Protein AF-A0A7S0R118-F1 (afdb_monomer_lite)

Structure (mmCIF, N/CA/C/O backbone):
data_AF-A0A7S0R118-F1
#
_entry.id   AF-A0A7S0R118-F1
#
loop_
_atom_site.group_PDB
_atom_site.id
_atom_site.type_symbol
_atom_site.label_atom_id
_atom_site.label_alt_id
_atom_site.label_comp_id
_atom_site.label_asym_id
_atom_site.label_entity_id
_atom_site.label_seq_id
_atom_site.pdbx_PDB_ins_code
_atom_site.Cartn_x
_atom_site.Cartn_y
_atom_site.Cartn_z
_atom_site.occupancy
_atom_site.B_iso_or_equiv
_atom_site.auth_seq_id
_atom_site.auth_comp_id
_atom_site.auth_asym_id
_atom_site.auth_atom_id
_atom_site.pdbx_PDB_model_num
ATOM 1 N N . THR A 1 1 ? -18.017 -10.416 -1.874 1.00 45.34 1 THR A N 1
ATOM 2 C CA . THR A 1 1 ? -17.066 -11.146 -1.011 1.00 45.34 1 THR A CA 1
ATOM 3 C C . THR A 1 1 ? -16.678 -12.418 -1.733 1.00 45.34 1 THR A C 1
ATOM 5 O O . THR A 1 1 ? -17.329 -13.433 -1.554 1.00 45.34 1 THR A O 1
ATOM 8 N N . GLY A 1 2 ? -15.707 -12.326 -2.643 1.00 48.47 2 GLY A N 1
ATOM 9 C CA . GLY A 1 2 ? -15.067 -13.500 -3.245 1.00 48.47 2 GLY A CA 1
ATOM 10 C C . GLY A 1 2 ? -13.733 -13.736 -2.545 1.00 48.47 2 GLY A C 1
ATOM 11 O O . GLY A 1 2 ? -13.112 -12.763 -2.102 1.00 48.47 2 GLY A O 1
ATOM 12 N N . ASP A 1 3 ? -13.312 -14.990 -2.406 1.00 56.75 3 ASP A N 1
ATOM 13 C CA . ASP A 1 3 ? -12.032 -15.332 -1.776 1.00 56.75 3 ASP A CA 1
ATOM 14 C C . ASP A 1 3 ? -10.818 -14.741 -2.517 1.00 56.75 3 ASP A C 1
ATOM 16 O O . ASP A 1 3 ? -9.795 -14.494 -1.882 1.00 56.75 3 ASP A O 1
ATOM 20 N N . ASP A 1 4 ? -10.981 -14.362 -3.788 1.00 59.81 4 ASP A N 1
ATOM 21 C CA . ASP A 1 4 ? -9.976 -13.678 -4.618 1.00 59.81 4 ASP A CA 1
ATOM 22 C C . ASP A 1 4 ? -9.772 -12.187 -4.300 1.00 59.81 4 ASP A C 1
ATOM 24 O O . ASP A 1 4 ? -8.873 -11.548 -4.841 1.00 59.81 4 ASP A O 1
ATOM 28 N N . VAL A 1 5 ? -10.593 -11.585 -3.431 1.00 66.25 5 VAL A N 1
ATOM 29 C CA . VAL A 1 5 ? -10.419 -10.170 -3.064 1.00 66.25 5 VAL A CA 1
ATOM 30 C C . VAL A 1 5 ? -9.402 -10.054 -1.921 1.00 66.25 5 VAL A C 1
ATOM 32 O O . VAL A 1 5 ? -9.636 -10.659 -0.863 1.00 66.25 5 VAL A O 1
ATOM 35 N N . PRO A 1 6 ? -8.329 -9.242 -2.059 1.00 69.06 6 PRO A N 1
ATOM 36 C CA . PRO A 1 6 ? -7.383 -8.959 -0.982 1.00 69.06 6 PRO A CA 1
ATOM 37 C C . PRO A 1 6 ? -8.084 -8.584 0.324 1.00 69.06 6 PRO A C 1
ATOM 39 O O . PRO A 1 6 ? -9.030 -7.795 0.326 1.00 69.06 6 PRO A O 1
ATOM 42 N N . ARG A 1 7 ? -7.620 -9.125 1.460 1.00 71.38 7 ARG A N 1
ATOM 43 C CA . ARG A 1 7 ? -8.260 -8.922 2.777 1.00 71.38 7 ARG A CA 1
ATOM 44 C C . ARG A 1 7 ? -8.448 -7.447 3.132 1.00 71.38 7 ARG A C 1
ATOM 46 O O . ARG A 1 7 ? -9.473 -7.093 3.708 1.00 71.38 7 ARG A O 1
ATOM 53 N N . CYS A 1 8 ? -7.499 -6.593 2.753 1.00 70.38 8 CYS A N 1
ATOM 54 C CA . CYS A 1 8 ? -7.567 -5.145 2.960 1.00 70.38 8 CYS A CA 1
ATOM 55 C C . CYS A 1 8 ? -8.750 -4.475 2.235 1.00 70.38 8 CYS A C 1
ATOM 57 O O . CYS A 1 8 ? -9.254 -3.463 2.713 1.00 70.38 8 CYS A O 1
ATOM 59 N N . LEU A 1 9 ? -9.230 -5.064 1.138 1.00 72.19 9 LEU A N 1
ATOM 60 C CA . LEU A 1 9 ? -10.335 -4.564 0.317 1.00 72.19 9 LEU A CA 1
ATOM 61 C C . LEU A 1 9 ? -11.674 -5.244 0.640 1.00 72.19 9 LEU A C 1
ATOM 63 O O . LEU A 1 9 ? -12.689 -4.952 0.018 1.00 72.19 9 LEU A O 1
ATOM 67 N N . ARG A 1 10 ? -11.738 -6.152 1.618 1.00 77.38 10 ARG A N 1
ATOM 68 C CA . ARG A 1 10 ? -13.014 -6.763 2.020 1.00 77.38 10 ARG A CA 1
ATOM 69 C C . ARG A 1 10 ? -13.778 -5.798 2.934 1.00 77.38 10 ARG A C 1
ATOM 71 O O . ARG A 1 10 ? -13.554 -5.774 4.139 1.00 77.38 10 ARG A O 1
ATOM 78 N N . ALA A 1 11 ? -14.685 -5.003 2.365 1.00 70.56 11 ALA A N 1
ATOM 79 C CA . ALA A 1 11 ? -15.576 -4.114 3.116 1.00 70.56 11 ALA A CA 1
ATOM 80 C C . ALA A 1 11 ? -16.979 -4.715 3.308 1.00 70.56 11 ALA A C 1
ATOM 82 O O . ALA A 1 11 ? -17.621 -5.127 2.343 1.00 70.56 11 ALA A O 1
ATOM 83 N N . ASN A 1 12 ? -17.500 -4.669 4.539 1.00 65.81 12 ASN A N 1
ATOM 84 C CA . ASN A 1 12 ? -18.920 -4.896 4.824 1.00 65.81 12 ASN A CA 1
ATOM 85 C C . ASN A 1 12 ? -19.651 -3.543 4.869 1.00 65.81 12 ASN A C 1
ATOM 87 O O . ASN A 1 12 ? -19.872 -2.984 5.943 1.00 65.81 12 ASN A O 1
ATOM 91 N N . GLY A 1 13 ? -19.986 -2.991 3.699 1.00 70.38 13 GLY A N 1
ATOM 92 C CA . GLY A 1 13 ? -20.777 -1.760 3.574 1.00 70.38 13 GLY A CA 1
ATOM 93 C C . GLY A 1 13 ? -20.170 -0.703 2.648 1.00 70.38 13 GLY A C 1
ATOM 94 O O . GLY A 1 13 ? -19.262 -0.982 1.869 1.00 70.38 13 GLY A O 1
ATOM 95 N N . LYS A 1 14 ? -20.701 0.526 2.717 1.00 72.19 14 LYS A N 1
ATOM 96 C CA . LYS A 1 14 ? -20.214 1.661 1.916 1.00 72.19 14 LYS A CA 1
ATOM 97 C C . LYS A 1 14 ? -18.848 2.126 2.419 1.00 72.19 14 LYS A C 1
ATOM 99 O O . LYS A 1 14 ? -18.689 2.415 3.603 1.00 72.19 14 LYS A O 1
ATOM 104 N N . VAL A 1 15 ? -17.901 2.243 1.495 1.00 77.88 15 VAL A N 1
ATOM 105 C CA . VAL A 1 15 ? -16.565 2.793 1.733 1.00 77.88 15 VAL A CA 1
ATOM 106 C C . VAL A 1 15 ? -16.577 4.273 1.368 1.00 77.88 15 VAL A C 1
ATOM 108 O O . VAL A 1 15 ? -17.030 4.642 0.285 1.00 77.88 15 VAL A O 1
ATOM 111 N N . PHE A 1 16 ? -16.094 5.128 2.267 1.00 77.75 16 PHE A N 1
ATOM 112 C CA . PHE A 1 16 ? -15.993 6.556 1.987 1.00 77.75 16 PHE A CA 1
ATOM 113 C C . PHE A 1 16 ? -14.755 6.856 1.143 1.00 77.75 16 PHE A C 1
ATOM 115 O O . PHE A 1 16 ? -13.628 6.526 1.520 1.00 77.75 16 PHE A O 1
ATOM 122 N N . ASN A 1 17 ? -14.971 7.522 0.008 1.00 80.56 17 ASN A N 1
ATOM 123 C CA . ASN A 1 17 ? -13.885 8.100 -0.770 1.00 80.56 17 ASN A CA 1
ATOM 124 C C . ASN A 1 17 ? -13.396 9.368 -0.053 1.00 80.56 17 ASN A C 1
ATOM 126 O O . ASN A 1 17 ? -14.142 10.341 0.070 1.00 80.56 17 ASN A O 1
ATOM 130 N N . ARG A 1 18 ? -12.158 9.334 0.440 1.00 79.62 18 ARG A N 1
ATOM 131 C CA . ARG A 1 18 ? -11.513 10.432 1.171 1.00 79.62 18 ARG A CA 1
ATOM 132 C C . ARG A 1 18 ? -10.746 11.389 0.261 1.00 79.62 18 ARG A C 1
ATOM 134 O O . ARG A 1 18 ? -10.153 12.327 0.771 1.00 79.62 18 ARG A O 1
ATOM 141 N N . ARG A 1 19 ? -10.801 11.182 -1.060 1.00 81.44 19 ARG A N 1
ATOM 142 C CA . ARG A 1 19 ? -10.090 11.974 -2.074 1.00 81.44 19 ARG A CA 1
ATOM 143 C C . ARG A 1 19 ? -8.589 12.045 -1.785 1.00 81.44 19 ARG A C 1
ATOM 145 O O . ARG A 1 19 ? -8.018 13.126 -1.756 1.00 81.44 19 ARG A O 1
ATOM 152 N N . MET A 1 20 ? -7.985 10.880 -1.551 1.00 88.19 20 MET A N 1
ATOM 153 C CA . MET A 1 20 ? -6.538 10.756 -1.367 1.00 88.19 20 MET A CA 1
ATOM 154 C C . MET A 1 20 ? -5.813 11.290 -2.606 1.00 88.19 20 MET A C 1
ATOM 156 O O . MET A 1 20 ? -6.097 10.854 -3.725 1.00 88.19 20 MET A O 1
ATOM 160 N N . GLU A 1 21 ? -4.895 12.232 -2.404 1.00 91.19 21 GLU A N 1
ATOM 161 C CA . GLU A 1 21 ? -4.112 12.828 -3.488 1.00 91.19 21 GLU A CA 1
ATOM 162 C C . GLU A 1 21 ? -3.011 11.873 -3.974 1.00 91.19 21 GLU A C 1
ATOM 164 O O . GLU A 1 21 ? -2.545 11.018 -3.218 1.00 91.19 21 GLU A O 1
ATOM 169 N N . LYS A 1 22 ? -2.546 12.040 -5.224 1.00 88.50 22 LYS A N 1
ATOM 170 C CA . LYS A 1 22 ? -1.467 11.214 -5.808 1.00 88.50 22 LYS A CA 1
ATOM 171 C C . LYS A 1 22 ? -0.2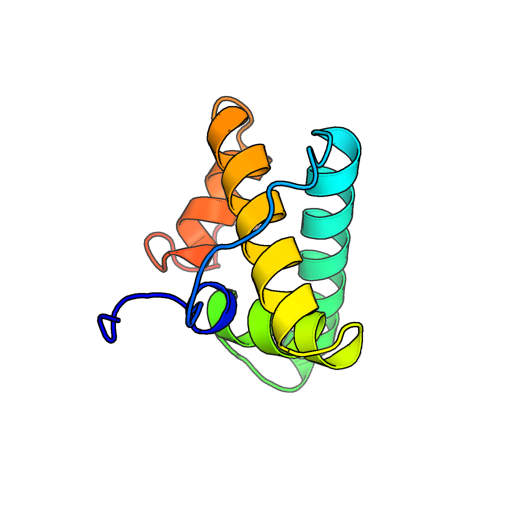31 11.171 -4.911 1.00 88.50 22 LYS A C 1
ATOM 173 O O . LYS A 1 22 ? 0.246 10.094 -4.583 1.00 88.50 22 LYS A O 1
ATOM 178 N N . VAL A 1 23 ? 0.229 12.340 -4.464 1.00 91.62 23 VAL A N 1
ATOM 179 C CA . VAL A 1 23 ? 1.438 12.479 -3.636 1.00 91.62 23 VAL A CA 1
ATOM 180 C C . VAL A 1 23 ? 1.301 11.719 -2.314 1.00 91.62 23 VAL A C 1
ATOM 182 O O . VAL A 1 23 ? 2.256 11.107 -1.838 1.00 91.62 23 VAL A O 1
ATOM 185 N N . GLU A 1 24 ? 0.106 11.726 -1.718 1.00 91.00 24 GLU A N 1
ATOM 186 C CA . GLU A 1 24 ? -0.175 10.969 -0.496 1.00 91.00 24 GLU A CA 1
ATOM 187 C C . GLU A 1 24 ? -0.173 9.457 -0.764 1.00 91.00 24 GLU A C 1
ATOM 189 O O . GLU A 1 24 ? 0.426 8.697 -0.000 1.00 91.00 24 GLU A O 1
ATOM 194 N N . ALA A 1 25 ? -0.796 9.025 -1.864 1.00 90.88 25 ALA A N 1
ATOM 195 C CA . ALA A 1 25 ? -0.847 7.624 -2.268 1.00 90.88 25 ALA A CA 1
ATOM 196 C C . ALA A 1 25 ? 0.550 7.055 -2.572 1.00 90.88 25 ALA A C 1
ATOM 198 O O . ALA A 1 25 ? 0.890 5.976 -2.090 1.00 90.88 25 ALA A O 1
ATOM 199 N N . GLU A 1 26 ? 1.380 7.791 -3.311 1.00 91.00 26 GLU A N 1
ATOM 200 C CA . GLU A 1 26 ? 2.760 7.408 -3.637 1.00 91.00 26 GLU A CA 1
ATOM 201 C C . GLU A 1 26 ? 3.628 7.311 -2.390 1.00 91.00 26 GLU A C 1
ATOM 203 O O . GLU A 1 26 ? 4.327 6.317 -2.186 1.00 91.00 26 GLU A O 1
ATOM 208 N N . ARG A 1 27 ? 3.535 8.309 -1.505 1.00 92.69 27 ARG A N 1
ATOM 209 C CA . ARG A 1 27 ? 4.233 8.276 -0.222 1.00 92.69 27 ARG A CA 1
ATOM 210 C C . ARG A 1 27 ? 3.830 7.044 0.584 1.00 92.69 27 ARG A C 1
ATOM 212 O O . ARG A 1 27 ? 4.697 6.355 1.114 1.00 92.69 27 ARG A O 1
ATOM 219 N N . MET A 1 28 ? 2.534 6.749 0.674 1.00 92.31 28 MET A N 1
ATOM 220 C CA . MET A 1 28 ? 2.051 5.576 1.401 1.00 92.31 28 MET A CA 1
ATOM 221 C C . MET A 1 28 ? 2.534 4.270 0.764 1.00 92.31 28 MET A C 1
ATOM 223 O O . MET A 1 28 ? 2.936 3.365 1.492 1.00 92.31 28 MET A O 1
ATOM 227 N N . ALA A 1 29 ? 2.527 4.171 -0.567 1.00 90.69 29 ALA A N 1
ATOM 228 C CA . ALA A 1 29 ? 3.059 3.018 -1.287 1.00 90.69 29 ALA A CA 1
ATOM 229 C C . ALA A 1 29 ? 4.552 2.805 -0.981 1.00 90.69 29 ALA A C 1
ATOM 231 O O . ALA A 1 29 ? 4.951 1.683 -0.669 1.00 90.69 29 ALA A O 1
ATOM 232 N N . GLY A 1 30 ? 5.349 3.878 -0.971 1.00 90.94 30 GLY A N 1
ATOM 233 C CA . GLY A 1 30 ? 6.757 3.847 -0.566 1.00 90.94 30 GLY A CA 1
ATOM 234 C C . GLY A 1 30 ? 6.950 3.382 0.880 1.00 90.94 30 GLY A C 1
ATOM 235 O O . GLY A 1 30 ? 7.704 2.447 1.131 1.00 90.94 30 GLY A O 1
ATOM 236 N N . GLU A 1 31 ? 6.194 3.940 1.832 1.00 92.25 31 GLU A N 1
ATOM 237 C CA . GLU A 1 31 ? 6.268 3.509 3.236 1.00 92.25 31 GLU A CA 1
ATO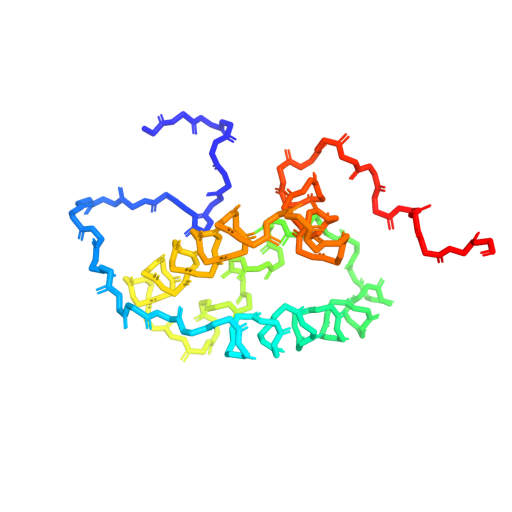M 238 C C . GLU A 1 31 ? 5.902 2.023 3.410 1.00 92.25 31 GLU A C 1
ATOM 240 O O . GLU A 1 31 ? 6.486 1.324 4.242 1.00 92.25 31 GLU A O 1
ATOM 245 N N . VAL A 1 32 ? 4.929 1.526 2.635 1.00 91.31 32 VAL A N 1
ATOM 246 C CA . VAL A 1 32 ? 4.546 0.108 2.628 1.00 91.31 32 VAL A CA 1
ATOM 247 C C . VAL A 1 32 ? 5.684 -0.750 2.078 1.00 91.31 32 VAL A C 1
ATOM 249 O O . VAL A 1 32 ? 5.972 -1.791 2.669 1.00 91.31 32 VAL A O 1
ATOM 252 N N . TRP A 1 33 ? 6.351 -0.322 1.004 1.00 88.56 33 TRP A N 1
ATOM 253 C CA . TRP A 1 33 ? 7.505 -1.027 0.447 1.00 88.56 33 TRP A CA 1
ATOM 254 C C . TRP A 1 33 ? 8.675 -1.098 1.421 1.00 88.56 33 TRP A C 1
ATOM 256 O O . TRP A 1 33 ? 9.190 -2.188 1.664 1.00 88.56 33 TRP A O 1
ATOM 266 N N . ASP A 1 34 ? 9.035 0.021 2.045 1.00 89.81 34 ASP A N 1
ATOM 267 C CA . ASP A 1 34 ? 10.121 0.080 3.024 1.00 89.81 34 ASP A CA 1
ATOM 268 C C . ASP A 1 34 ? 9.825 -0.805 4.239 1.00 89.81 34 ASP A C 1
ATOM 270 O O . ASP A 1 34 ? 10.650 -1.620 4.669 1.00 89.81 34 ASP A O 1
ATOM 274 N N . ALA A 1 35 ? 8.605 -0.700 4.776 1.00 88.69 35 ALA A N 1
ATOM 275 C CA . ALA A 1 35 ? 8.174 -1.509 5.908 1.00 88.69 35 ALA A CA 1
ATOM 276 C C . ALA A 1 35 ? 8.130 -3.003 5.554 1.00 88.69 35 ALA A C 1
ATOM 278 O O . ALA A 1 35 ? 8.476 -3.849 6.387 1.00 88.69 35 ALA A O 1
ATOM 279 N N . LYS A 1 36 ? 7.735 -3.340 4.322 1.00 84.25 36 LYS A N 1
ATOM 280 C CA . LYS A 1 36 ? 7.734 -4.718 3.844 1.00 84.25 36 LYS A CA 1
ATOM 281 C C . LYS A 1 36 ? 9.149 -5.239 3.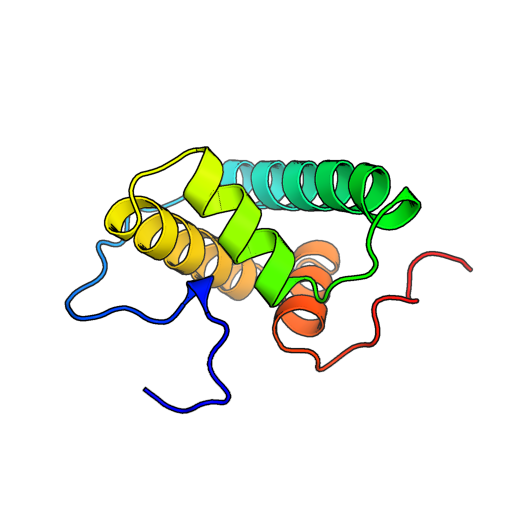646 1.00 84.25 36 LYS A C 1
ATOM 283 O O . LYS A 1 36 ? 9.427 -6.333 4.115 1.00 84.25 36 LYS A O 1
ATOM 288 N N . GLY A 1 37 ? 10.050 -4.472 3.036 1.00 84.50 37 GLY A N 1
ATOM 289 C CA . GLY A 1 37 ? 11.455 -4.845 2.860 1.00 84.50 37 GLY A CA 1
ATOM 290 C C . GLY A 1 37 ? 12.158 -5.104 4.195 1.00 84.50 37 GLY A C 1
ATOM 291 O O . GLY A 1 37 ? 12.891 -6.085 4.341 1.00 84.50 37 GLY A O 1
ATOM 292 N N . ALA A 1 38 ? 11.860 -4.296 5.216 1.00 84.12 38 ALA A N 1
ATOM 293 C CA . ALA A 1 38 ? 12.324 -4.540 6.580 1.00 84.12 38 ALA A CA 1
ATOM 294 C C . ALA A 1 38 ? 11.722 -5.827 7.184 1.00 84.12 38 ALA A C 1
ATOM 296 O O . ALA A 1 38 ? 12.440 -6.613 7.807 1.00 84.12 38 ALA A O 1
ATOM 297 N N . SER A 1 39 ? 10.422 -6.073 6.973 1.00 81.06 39 SER A N 1
ATOM 298 C CA . SER A 1 39 ? 9.715 -7.262 7.475 1.00 81.06 39 SER A CA 1
ATOM 299 C C . SER A 1 39 ? 10.032 -8.549 6.703 1.00 81.06 39 SER A C 1
ATOM 301 O O . SER A 1 39 ? 9.910 -9.636 7.268 1.00 81.06 39 SER A O 1
ATOM 303 N N . ALA A 1 40 ? 10.441 -8.462 5.438 1.00 74.25 40 ALA A N 1
ATOM 304 C CA . ALA A 1 40 ? 10.735 -9.607 4.578 1.00 74.25 40 ALA A CA 1
ATOM 305 C C . ALA A 1 40 ? 11.936 -10.411 5.092 1.00 74.25 40 ALA A C 1
ATOM 307 O O . ALA A 1 40 ? 12.029 -11.611 4.855 1.00 74.25 40 ALA A O 1
ATOM 308 N N . ARG A 1 41 ? 12.815 -9.774 5.879 1.00 69.38 41 ARG A N 1
ATOM 309 C CA . ARG A 1 41 ? 13.923 -10.439 6.581 1.00 69.38 41 ARG A CA 1
ATOM 310 C C . ARG A 1 41 ? 13.459 -11.437 7.646 1.00 69.38 41 ARG A C 1
ATOM 312 O O . ARG A 1 41 ? 14.249 -12.269 8.073 1.00 69.38 41 ARG A O 1
ATOM 319 N N . THR A 1 42 ? 12.214 -11.326 8.108 1.00 67.94 42 THR A N 1
ATOM 320 C CA . THR A 1 42 ? 11.645 -12.165 9.175 1.00 67.94 42 THR A CA 1
ATOM 321 C C . THR A 1 42 ? 10.500 -13.040 8.685 1.00 67.94 42 THR A C 1
ATOM 323 O O . THR A 1 42 ? 10.428 -14.202 9.073 1.00 67.94 42 THR A O 1
ATOM 326 N N . VAL A 1 43 ? 9.608 -12.512 7.843 1.00 71.19 43 VAL A N 1
ATOM 327 C CA . VAL A 1 43 ? 8.453 -13.252 7.319 1.00 71.19 43 VAL A CA 1
ATOM 328 C C . VAL A 1 43 ? 8.200 -12.852 5.870 1.00 71.19 43 VAL A C 1
ATOM 330 O O . VAL A 1 43 ? 7.858 -11.702 5.588 1.00 71.19 43 VAL A O 1
ATOM 333 N N . ALA A 1 44 ? 8.304 -13.819 4.959 1.00 73.44 44 ALA A N 1
ATOM 334 C CA . ALA A 1 44 ? 7.847 -13.659 3.586 1.00 73.44 44 ALA A CA 1
ATOM 335 C C . ALA A 1 44 ? 6.315 -13.776 3.550 1.00 73.44 44 ALA A C 1
ATOM 337 O O . ALA A 1 44 ? 5.761 -14.832 3.850 1.00 73.44 44 ALA A O 1
ATOM 338 N N . GLN A 1 45 ? 5.629 -12.684 3.215 1.00 80.56 45 GLN A N 1
ATOM 339 C CA . GLN A 1 45 ? 4.173 -12.658 3.051 1.00 80.56 45 GLN A CA 1
ATOM 340 C C . GLN A 1 45 ? 3.788 -11.845 1.800 1.00 80.56 45 GLN A C 1
ATOM 342 O O . GLN A 1 45 ? 4.509 -10.899 1.459 1.00 80.56 45 GLN A O 1
ATOM 347 N N . PRO A 1 46 ? 2.670 -12.158 1.121 1.00 83.81 46 PRO A N 1
ATOM 348 C CA . PRO A 1 46 ? 2.190 -11.389 -0.030 1.00 83.81 46 PRO A CA 1
ATOM 349 C C . PRO A 1 46 ? 1.925 -9.917 0.311 1.00 83.81 46 PRO A C 1
ATOM 351 O O . PRO A 1 46 ? 1.571 -9.587 1.445 1.00 83.81 46 PRO A O 1
ATOM 354 N N . LEU A 1 47 ? 2.068 -9.009 -0.666 1.00 85.56 47 LEU A N 1
ATOM 355 C CA . LEU A 1 47 ? 1.841 -7.569 -0.446 1.00 85.56 47 LEU A CA 1
ATOM 356 C C . LEU A 1 47 ? 0.417 -7.282 0.047 1.00 85.56 47 LEU A C 1
ATOM 358 O O . LEU A 1 47 ? 0.239 -6.446 0.927 1.00 85.56 47 LEU A O 1
ATOM 362 N N . ALA A 1 48 ? -0.576 -8.020 -0.450 1.00 85.88 48 ALA A N 1
ATOM 363 C CA . ALA A 1 48 ? -1.966 -7.930 -0.006 1.00 85.88 48 ALA A CA 1
ATOM 364 C C . ALA A 1 48 ? -2.142 -8.177 1.503 1.00 85.88 48 ALA A C 1
ATOM 366 O O . ALA A 1 48 ? -2.812 -7.398 2.189 1.00 85.88 48 ALA A O 1
ATOM 367 N N . ASP A 1 49 ? -1.518 -9.234 2.026 1.00 85.19 49 ASP A N 1
ATOM 368 C CA . ASP A 1 49 ? -1.605 -9.598 3.444 1.00 85.19 49 ASP A CA 1
ATOM 369 C C . ASP A 1 49 ? -0.783 -8.650 4.321 1.00 85.19 49 ASP A C 1
ATOM 371 O O . ASP A 1 49 ? -1.229 -8.246 5.404 1.00 85.19 49 ASP A O 1
ATOM 375 N N . PHE A 1 50 ? 0.380 -8.224 3.816 1.00 89.31 50 PHE A N 1
ATOM 376 C CA . PHE A 1 50 ? 1.202 -7.224 4.485 1.00 89.31 50 PHE A CA 1
ATOM 377 C C . PHE A 1 50 ? 0.462 -5.893 4.607 1.00 89.31 50 PHE A C 1
ATOM 379 O O . PHE A 1 50 ? 0.376 -5.346 5.703 1.00 89.31 50 PHE A O 1
ATOM 386 N N . LEU A 1 51 ? -0.121 -5.393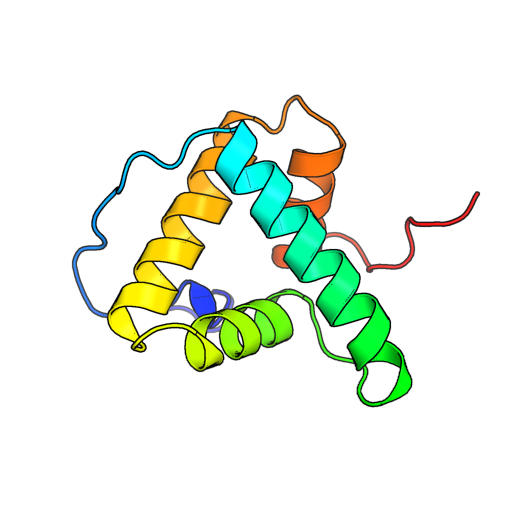 3.513 1.00 89.81 51 LEU A N 1
ATOM 387 C CA . LEU A 1 51 ? -0.857 -4.131 3.486 1.00 89.81 51 LEU A CA 1
ATOM 388 C C . LEU A 1 51 ? -2.052 -4.167 4.446 1.00 89.81 51 LEU A C 1
ATOM 390 O O . LEU A 1 51 ? -2.272 -3.213 5.192 1.00 89.81 51 LEU A O 1
ATOM 394 N N . ALA A 1 52 ? -2.793 -5.280 4.479 1.00 88.38 52 ALA A N 1
ATOM 395 C CA . ALA A 1 52 ? -3.882 -5.467 5.434 1.00 88.38 52 ALA A CA 1
ATOM 396 C C . ALA A 1 52 ? -3.386 -5.351 6.883 1.00 88.38 52 ALA A C 1
ATOM 398 O O . ALA A 1 52 ? -3.929 -4.568 7.664 1.00 88.38 52 ALA A O 1
ATOM 399 N N . SER A 1 53 ? -2.316 -6.072 7.221 1.00 89.25 53 SER A N 1
ATOM 400 C CA . SER A 1 53 ? -1.717 -6.051 8.559 1.00 89.25 53 SER A CA 1
ATOM 401 C C . SER A 1 53 ? -1.149 -4.674 8.918 1.0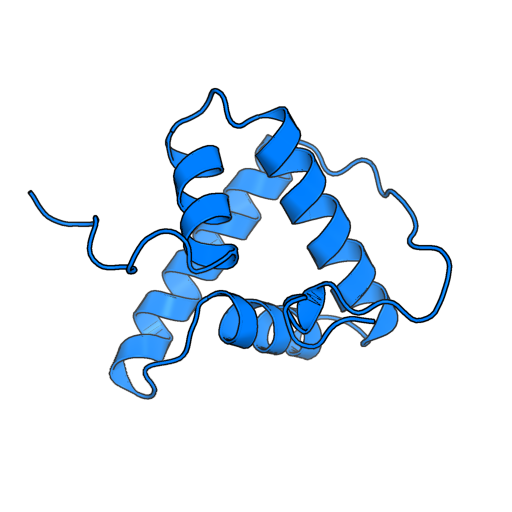0 89.25 53 SER A C 1
ATOM 403 O O . SER A 1 53 ? -1.305 -4.200 10.043 1.00 89.25 53 SER A O 1
ATOM 405 N N . TYR A 1 54 ? -0.506 -4.012 7.961 1.00 90.56 54 TYR A N 1
ATOM 406 C CA . TYR A 1 54 ? 0.099 -2.695 8.108 1.00 90.56 54 TYR A CA 1
ATOM 407 C C . TYR A 1 54 ? -0.946 -1.622 8.425 1.00 90.56 54 TYR A C 1
ATOM 409 O O . TYR A 1 54 ? -0.795 -0.874 9.393 1.00 90.56 54 TYR A O 1
ATOM 417 N N . LEU A 1 55 ? -2.043 -1.587 7.664 1.00 91.25 55 LEU A N 1
ATOM 418 C CA . LEU A 1 55 ? -3.120 -0.620 7.871 1.00 91.25 55 LEU A CA 1
ATOM 419 C C . LEU A 1 55 ? -3.895 -0.895 9.165 1.00 91.25 55 LEU A C 1
ATOM 421 O O . LEU A 1 55 ? -4.223 0.044 9.888 1.00 91.25 55 LEU A O 1
ATOM 425 N N . GLN A 1 56 ? -4.132 -2.165 9.508 1.00 89.25 56 GLN A N 1
ATOM 426 C CA . GLN A 1 56 ? -4.815 -2.545 10.752 1.00 89.25 56 GLN A CA 1
ATOM 427 C C . GLN A 1 56 ? -4.017 -2.208 12.020 1.00 89.25 56 GLN A C 1
ATOM 429 O O . GLN A 1 56 ? -4.611 -1.996 13.072 1.00 89.25 56 GLN A O 1
ATOM 434 N N . ARG A 1 57 ? -2.682 -2.119 11.946 1.00 90.62 57 ARG A N 1
ATOM 435 C CA . ARG A 1 57 ? -1.850 -1.666 13.078 1.00 90.62 57 ARG A CA 1
ATOM 436 C C . ARG A 1 57 ? -1.962 -0.162 13.340 1.00 90.62 57 ARG A C 1
ATOM 438 O O . ARG A 1 57 ? -1.690 0.274 14.453 1.00 90.62 57 ARG A O 1
ATOM 445 N N . ARG A 1 58 ? -2.325 0.628 12.325 1.00 89.25 58 ARG A N 1
ATOM 446 C CA . ARG A 1 58 ? -2.377 2.102 12.387 1.00 89.25 58 ARG A CA 1
ATOM 447 C C . ARG A 1 58 ? -3.790 2.651 12.536 1.00 89.25 58 ARG A C 1
ATOM 449 O O . ARG A 1 58 ? -3.977 3.763 13.024 1.00 89.25 58 ARG A O 1
ATOM 456 N N . HIS A 1 59 ? -4.782 1.891 12.094 1.00 89.31 59 HIS A N 1
ATOM 457 C CA . HIS A 1 59 ? -6.156 2.348 11.976 1.00 89.31 59 HIS A CA 1
ATOM 458 C C . HIS A 1 59 ? -7.133 1.295 12.493 1.00 89.31 59 HIS A C 1
ATOM 460 O O . HIS A 1 59 ? -6.855 0.098 12.478 1.00 89.31 59 HIS A O 1
ATOM 466 N N . SER A 1 60 ? -8.326 1.737 12.898 1.00 88.19 60 SER A N 1
ATOM 467 C CA . SER A 1 60 ? -9.423 0.804 13.166 1.00 88.19 60 SER A CA 1
ATOM 468 C C . SER A 1 60 ? -9.766 0.011 11.894 1.00 88.19 60 SER A C 1
ATOM 470 O O . SER A 1 60 ? -9.586 0.540 10.795 1.00 88.19 60 SER A O 1
ATOM 472 N N . PRO A 1 61 ? -10.306 -1.220 11.993 1.00 85.69 61 PRO A N 1
ATOM 473 C CA . PRO A 1 61 ? -10.554 -2.072 10.826 1.00 85.69 61 PRO A CA 1
ATOM 474 C C . PRO A 1 61 ? -11.340 -1.381 9.705 1.00 85.69 61 PRO A C 1
ATOM 476 O O . PRO A 1 61 ? -10.980 -1.485 8.538 1.00 85.69 61 PRO A O 1
ATOM 479 N N . LYS A 1 62 ? -12.365 -0.595 10.063 1.00 85.25 62 LYS A N 1
ATOM 480 C CA . LYS A 1 62 ? -13.150 0.188 9.100 1.00 85.25 62 LYS A CA 1
ATOM 481 C C . LYS A 1 62 ? -12.297 1.232 8.371 1.00 85.25 62 LYS A C 1
ATOM 483 O O . LYS A 1 62 ? -12.364 1.333 7.150 1.00 85.25 62 LYS A O 1
ATOM 488 N N . VAL A 1 63 ? -11.504 2.005 9.113 1.00 86.75 63 VAL A N 1
ATOM 489 C CA . VAL A 1 63 ? -10.652 3.055 8.538 1.00 86.75 63 VAL A CA 1
ATOM 490 C C . VAL A 1 63 ? -9.521 2.440 7.716 1.00 86.75 63 VAL A C 1
ATOM 492 O O . VAL A 1 63 ? -9.216 2.957 6.652 1.00 86.75 63 VAL A O 1
ATOM 495 N N . ALA A 1 64 ? -8.954 1.312 8.146 1.00 88.94 64 ALA A N 1
ATOM 496 C CA . ALA A 1 64 ? -7.953 0.570 7.384 1.00 88.94 64 ALA A CA 1
ATOM 497 C C . ALA A 1 64 ? -8.486 0.155 6.004 1.00 88.94 64 ALA A C 1
ATOM 499 O O . ALA A 1 64 ? -7.816 0.375 4.999 1.00 88.94 64 ALA A O 1
ATOM 500 N N . THR A 1 65 ? -9.712 -0.373 5.939 1.00 87.00 65 THR A N 1
ATOM 501 C CA . THR A 1 65 ? -10.365 -0.701 4.666 1.00 87.00 65 THR A CA 1
ATOM 502 C C . THR A 1 65 ? -10.622 0.543 3.818 1.00 87.00 65 THR A C 1
ATOM 504 O O . THR A 1 65 ? -10.330 0.533 2.627 1.00 87.00 65 THR A O 1
ATOM 507 N N . GLU A 1 66 ? -11.112 1.639 4.406 1.00 89.94 66 GLU A N 1
ATOM 508 C CA . GLU A 1 66 ? -11.282 2.905 3.677 1.00 89.94 66 GLU A CA 1
ATOM 509 C C . GLU A 1 66 ? -9.964 3.405 3.081 1.00 89.94 66 GLU A C 1
ATOM 511 O O . GLU A 1 66 ? -9.916 3.746 1.902 1.00 89.94 66 GLU A O 1
ATOM 516 N N . VAL A 1 67 ? -8.885 3.409 3.862 1.00 90.12 67 VAL A N 1
ATOM 517 C CA . VAL A 1 67 ? -7.557 3.827 3.401 1.00 90.12 67 VAL A CA 1
ATOM 518 C C . VAL A 1 67 ? -7.056 2.914 2.284 1.00 90.12 67 VAL A C 1
ATOM 520 O O . VAL A 1 67 ? -6.621 3.423 1.257 1.00 90.12 67 VAL A O 1
ATOM 523 N N . ALA A 1 68 ? -7.193 1.591 2.425 1.00 90.06 68 ALA A N 1
ATOM 524 C CA . ALA A 1 68 ? -6.799 0.636 1.389 1.00 90.06 68 ALA A CA 1
ATOM 525 C C . ALA A 1 68 ? -7.526 0.895 0.061 1.00 90.06 68 ALA A C 1
ATOM 527 O O . ALA A 1 68 ? -6.899 0.930 -0.994 1.00 90.06 68 ALA A O 1
ATOM 528 N N . TYR A 1 69 ? -8.840 1.119 0.112 1.00 89.94 69 TYR A N 1
ATOM 529 C CA . TYR A 1 69 ? -9.632 1.418 -1.079 1.00 89.94 69 TYR A CA 1
ATOM 530 C C . TYR A 1 69 ? -9.226 2.730 -1.742 1.00 89.94 69 TYR A C 1
ATOM 532 O O . TYR A 1 69 ? -9.126 2.779 -2.964 1.00 89.94 69 TYR A O 1
ATOM 540 N N . ASN A 1 70 ? -9.006 3.786 -0.956 1.00 91.12 70 ASN A N 1
ATOM 541 C CA . ASN A 1 70 ? -8.592 5.079 -1.496 1.00 91.12 70 ASN A CA 1
ATOM 542 C C . ASN A 1 70 ? -7.188 5.002 -2.106 1.00 91.12 70 ASN A C 1
ATOM 544 O O . ASN A 1 70 ? -6.998 5.498 -3.209 1.00 91.12 70 ASN A O 1
ATOM 548 N N . LEU A 1 71 ? -6.253 4.310 -1.450 1.00 91.69 71 LEU A N 1
ATOM 549 C CA . LEU A 1 71 ? -4.912 4.065 -1.975 1.00 91.69 71 LEU A CA 1
ATOM 550 C C . LEU A 1 71 ? -4.973 3.353 -3.329 1.00 91.69 71 LEU A C 1
ATOM 552 O O . LEU A 1 71 ? -4.443 3.854 -4.314 1.00 91.69 71 LEU A O 1
ATOM 556 N N . VAL A 1 72 ? -5.660 2.209 -3.394 1.00 90.62 72 VAL A N 1
ATOM 557 C CA . VAL A 1 72 ? -5.762 1.424 -4.632 1.00 90.62 72 VAL A CA 1
ATOM 558 C C . VAL A 1 72 ? -6.464 2.217 -5.730 1.00 90.62 72 VAL A C 1
ATOM 560 O O . VAL A 1 72 ? -6.006 2.204 -6.867 1.00 90.62 72 VAL A O 1
ATOM 563 N N . LEU A 1 73 ? -7.539 2.937 -5.403 1.00 90.69 73 LEU A N 1
ATOM 564 C CA . LEU A 1 73 ? -8.256 3.767 -6.369 1.00 90.69 73 LEU A CA 1
ATOM 565 C C . LEU A 1 73 ? -7.360 4.871 -6.945 1.00 90.69 73 LEU A C 1
ATOM 567 O O . LEU A 1 73 ? -7.317 5.030 -8.163 1.00 90.69 73 LEU A O 1
ATOM 571 N N . THR A 1 74 ? -6.649 5.612 -6.092 1.00 92.12 74 THR A N 1
ATOM 572 C CA . THR A 1 74 ? -5.768 6.707 -6.519 1.00 92.12 74 THR A CA 1
ATOM 573 C C . THR A 1 74 ? -4.589 6.181 -7.337 1.00 92.12 74 THR A C 1
ATOM 575 O O . THR A 1 74 ? -4.310 6.715 -8.408 1.00 92.12 74 THR A O 1
ATOM 578 N N . LEU A 1 75 ? -3.940 5.092 -6.910 1.00 91.25 75 LEU A N 1
ATOM 579 C CA . LEU A 1 75 ? -2.871 4.467 -7.696 1.00 91.25 75 LEU A CA 1
ATOM 580 C C . LEU A 1 75 ? -3.391 3.983 -9.057 1.00 91.25 75 LEU A C 1
ATOM 582 O O . LEU A 1 75 ? -2.709 4.140 -10.064 1.00 91.25 75 LEU A O 1
ATOM 586 N N . TRP A 1 76 ? -4.609 3.433 -9.115 1.00 89.81 76 TRP A N 1
ATOM 587 C CA . TRP A 1 76 ? -5.196 2.939 -10.364 1.00 89.81 76 TRP A CA 1
ATOM 588 C C . TRP A 1 76 ? -5.516 4.070 -11.343 1.00 89.81 76 TRP A C 1
ATOM 590 O O . TRP A 1 76 ? -5.248 3.953 -12.537 1.00 89.81 76 TRP A O 1
ATOM 600 N N . GLN A 1 77 ? -6.007 5.206 -10.840 1.00 92.00 77 GLN A N 1
ATOM 601 C CA . GLN A 1 77 ? -6.190 6.426 -11.636 1.00 92.00 77 GLN A CA 1
ATOM 602 C C . GLN A 1 77 ? -4.869 6.965 -12.204 1.00 92.00 77 GLN A C 1
ATOM 604 O O . GLN A 1 77 ? -4.868 7.615 -13.250 1.00 92.00 77 GLN A O 1
ATOM 609 N N . HIS A 1 78 ? -3.753 6.666 -11.539 1.00 92.81 78 HIS A N 1
ATOM 610 C CA . HIS A 1 78 ? -2.409 7.058 -11.943 1.00 92.81 78 HIS A CA 1
ATOM 611 C C . HIS A 1 78 ? -1.570 5.897 -12.489 1.00 92.81 78 HIS A C 1
ATOM 613 O O . HIS A 1 78 ? -0.354 6.010 -12.551 1.00 92.81 78 HIS A O 1
ATOM 619 N N . ALA A 1 79 ? -2.190 4.814 -12.971 1.00 88.19 79 ALA A N 1
ATOM 620 C CA . ALA A 1 79 ? -1.480 3.648 -13.511 1.00 88.19 79 ALA A CA 1
ATOM 621 C C . ALA A 1 79 ? -0.691 3.917 -14.816 1.00 88.19 79 ALA A C 1
ATOM 623 O O . ALA A 1 79 ? -0.040 3.016 -15.336 1.00 88.19 79 ALA A O 1
ATOM 624 N N . TYR A 1 80 ? -0.739 5.139 -15.361 1.00 89.12 80 TYR A N 1
ATOM 625 C CA . TYR A 1 80 ? 0.214 5.587 -16.385 1.00 89.12 80 TYR A CA 1
ATOM 626 C C . TYR A 1 80 ? 1.636 5.756 -15.821 1.00 89.12 80 TYR A C 1
ATOM 628 O O . TYR A 1 80 ? 2.601 5.766 -16.581 1.00 89.12 80 TYR A O 1
ATOM 636 N N . ASP A 1 81 ? 1.756 5.915 -14.502 1.00 90.12 81 ASP A N 1
ATOM 637 C CA . ASP A 1 81 ? 3.006 5.942 -13.759 1.00 90.12 81 ASP A CA 1
ATOM 638 C C . ASP A 1 81 ? 3.451 4.493 -13.467 1.00 90.12 81 ASP A C 1
ATOM 640 O O . ASP A 1 81 ? 2.665 3.716 -12.903 1.00 90.12 81 ASP A O 1
ATOM 644 N N . PRO A 1 82 ? 4.668 4.088 -13.876 1.00 87.81 82 PRO A N 1
ATOM 645 C CA . PRO A 1 82 ? 5.114 2.701 -13.776 1.00 87.81 82 PRO A CA 1
ATOM 646 C C . PRO A 1 82 ? 5.155 2.192 -12.331 1.00 87.81 82 PRO A C 1
ATOM 648 O O . PRO A 1 82 ? 4.829 1.026 -12.103 1.00 87.81 82 PRO A O 1
ATOM 651 N N . ASP A 1 83 ? 5.471 3.051 -11.359 1.00 86.56 83 ASP A N 1
ATOM 652 C CA . ASP A 1 83 ? 5.544 2.661 -9.948 1.00 86.56 83 ASP A CA 1
ATOM 653 C C . ASP A 1 83 ? 4.147 2.378 -9.381 1.00 86.56 83 ASP A C 1
ATOM 655 O O . ASP A 1 83 ? 3.926 1.380 -8.685 1.00 86.56 83 ASP A O 1
ATOM 659 N N . CYS A 1 84 ? 3.166 3.208 -9.753 1.00 89.44 84 CYS A N 1
ATOM 660 C CA . CYS A 1 84 ? 1.761 3.000 -9.402 1.00 89.44 84 CYS A CA 1
ATOM 661 C C . CYS A 1 84 ? 1.225 1.699 -10.016 1.00 89.44 84 CYS A C 1
ATOM 663 O O . CYS A 1 84 ? 0.578 0.902 -9.330 1.00 89.44 84 CYS A O 1
ATOM 665 N N . ALA A 1 85 ? 1.518 1.455 -11.298 1.00 88.88 85 ALA A N 1
ATOM 666 C CA . ALA A 1 85 ? 1.102 0.241 -11.991 1.00 88.88 85 ALA A CA 1
ATOM 667 C C . ALA A 1 85 ? 1.735 -1.017 -11.377 1.00 88.88 85 ALA A C 1
ATOM 669 O O . ALA A 1 85 ? 1.041 -2.013 -11.157 1.00 88.88 85 ALA A O 1
ATOM 670 N N . LEU A 1 86 ? 3.034 -0.976 -11.062 1.00 88.44 86 LEU A N 1
ATOM 671 C CA . LEU A 1 86 ? 3.746 -2.092 -10.444 1.00 88.44 86 LEU A CA 1
ATOM 672 C C . LEU A 1 86 ? 3.151 -2.444 -9.077 1.00 88.44 86 LEU A C 1
ATOM 674 O O . LEU A 1 86 ? 2.873 -3.617 -8.822 1.00 88.44 86 LEU A O 1
ATOM 678 N N . PHE A 1 87 ? 2.892 -1.443 -8.229 1.00 88.50 87 PHE A N 1
ATOM 679 C CA . PHE A 1 87 ? 2.287 -1.661 -6.914 1.00 88.50 87 PHE A CA 1
ATOM 680 C C . PHE A 1 87 ? 0.953 -2.409 -7.020 1.00 88.50 87 PHE A C 1
ATOM 682 O O . PHE A 1 87 ? 0.718 -3.372 -6.291 1.00 88.50 87 PHE A O 1
ATOM 689 N N . ILE A 1 88 ? 0.087 -2.001 -7.953 1.00 87.69 88 ILE A N 1
ATOM 690 C CA . ILE A 1 88 ? -1.228 -2.622 -8.160 1.00 87.69 88 ILE A CA 1
ATOM 691 C C . ILE A 1 88 ? -1.086 -4.067 -8.633 1.00 87.69 88 ILE A C 1
ATOM 693 O O . ILE A 1 88 ? -1.729 -4.955 -8.074 1.00 87.69 88 ILE A O 1
ATOM 697 N N . ARG A 1 89 ? -0.215 -4.318 -9.615 1.00 85.19 89 ARG A N 1
ATOM 698 C CA . ARG A 1 89 ? -0.016 -5.662 -10.172 1.00 85.19 89 ARG A CA 1
ATOM 699 C C . ARG A 1 89 ? 0.552 -6.633 -9.141 1.00 85.19 89 ARG A C 1
ATOM 701 O O . ARG A 1 89 ? 0.118 -7.780 -9.079 1.00 85.19 89 ARG A O 1
ATOM 708 N N . VAL A 1 90 ? 1.469 -6.175 -8.287 1.00 86.25 90 VAL A N 1
ATOM 709 C CA . VAL A 1 90 ? 1.947 -6.976 -7.151 1.00 86.25 90 VAL A CA 1
ATOM 710 C C . VAL A 1 90 ? 0.828 -7.194 -6.131 1.00 86.25 90 VAL A C 1
ATOM 712 O O . VAL A 1 90 ? 0.655 -8.305 -5.632 1.00 86.25 90 VAL A O 1
ATOM 715 N N . LEU A 1 91 ? 0.046 -6.157 -5.813 1.00 85.19 91 LEU A N 1
ATOM 716 C CA . LEU A 1 91 ? -1.045 -6.254 -4.842 1.00 85.19 91 LEU A CA 1
ATOM 717 C C . LEU A 1 91 ? -2.117 -7.266 -5.273 1.00 85.19 91 LEU A C 1
ATOM 719 O O . LEU A 1 91 ? -2.674 -7.963 -4.427 1.00 85.19 91 LEU A O 1
ATOM 723 N N . GLN A 1 92 ? -2.386 -7.356 -6.574 1.00 81.31 92 GLN A N 1
ATOM 724 C CA . GLN A 1 92 ? -3.312 -8.320 -7.169 1.00 81.31 92 GLN A CA 1
ATOM 725 C C . GLN A 1 92 ? -2.707 -9.724 -7.325 1.00 81.31 92 GLN A C 1
ATOM 727 O O . GLN A 1 92 ? -3.424 -10.657 -7.673 1.00 81.31 92 GLN A O 1
ATOM 732 N N . GLY A 1 93 ? -1.406 -9.893 -7.061 1.00 72.94 93 GLY A N 1
ATOM 733 C CA . GLY A 1 93 ? -0.696 -11.153 -7.278 1.00 72.94 93 GLY A CA 1
ATOM 734 C C . GLY A 1 93 ? -0.457 -11.484 -8.756 1.00 72.94 93 GLY A C 1
ATOM 735 O O . GLY A 1 93 ? -0.080 -12.609 -9.066 1.00 72.94 93 GLY A O 1
ATOM 736 N N . GLU A 1 94 ? -0.657 -10.525 -9.667 1.00 67.25 94 GLU A N 1
ATOM 737 C CA . GLU A 1 94 ? -0.442 -10.692 -11.113 1.00 67.25 94 GLU A CA 1
ATOM 738 C C . GLU A 1 94 ? 1.044 -10.696 -11.492 1.00 67.25 94 GLU A C 1
ATOM 740 O O . GLU A 1 94 ? 1.429 -11.225 -12.534 1.00 67.25 94 GLU A O 1
ATOM 745 N N . VAL A 1 95 ? 1.886 -10.081 -10.659 1.00 64.50 95 VAL A N 1
ATOM 746 C CA . VAL A 1 95 ? 3.338 -10.027 -10.835 1.00 64.50 95 VAL A CA 1
ATOM 747 C C . VAL A 1 95 ? 3.998 -10.559 -9.569 1.00 64.50 95 VAL A C 1
ATOM 749 O O . VAL A 1 95 ? 3.723 -10.083 -8.467 1.00 64.50 95 VAL A O 1
ATOM 752 N N . HIS A 1 96 ? 4.883 -11.548 -9.726 1.00 53.78 96 HIS A N 1
ATOM 753 C CA . HIS A 1 96 ? 5.762 -11.983 -8.645 1.00 53.78 96 HIS A CA 1
ATOM 754 C C . HIS A 1 96 ? 6.654 -10.810 -8.236 1.00 53.78 96 HIS A C 1
ATOM 756 O O . HIS A 1 96 ? 7.220 -10.135 -9.088 1.00 53.78 96 HIS A O 1
ATOM 762 N N . GLU A 1 97 ? 6.818 -10.605 -6.932 1.00 56.41 97 GLU A N 1
ATOM 763 C CA . GLU A 1 97 ? 7.504 -9.465 -6.299 1.00 56.41 97 GLU A CA 1
ATOM 764 C C . GLU A 1 97 ? 8.989 -9.256 -6.668 1.00 56.41 97 GLU A C 1
ATOM 766 O O . GLU A 1 97 ? 9.673 -8.416 -6.099 1.00 56.41 97 GLU A O 1
ATOM 771 N N . HIS A 1 98 ? 9.498 -10.026 -7.624 1.00 48.09 98 HIS A N 1
ATOM 772 C CA . HIS A 1 98 ? 10.892 -10.150 -8.017 1.00 48.09 98 HIS A CA 1
ATOM 773 C C . HIS A 1 98 ? 11.246 -9.286 -9.246 1.00 48.09 98 HIS A C 1
ATOM 775 O O . HIS A 1 98 ? 12.027 -9.712 -10.090 1.00 48.09 98 HIS A O 1
ATOM 781 N N . VAL A 1 99 ? 10.661 -8.086 -9.367 1.00 47.25 99 VAL A N 1
ATOM 782 C CA . VAL A 1 99 ? 10.955 -7.114 -10.453 1.00 47.25 99 VAL A CA 1
ATOM 783 C C . VAL A 1 99 ? 11.748 -5.905 -9.926 1.00 47.25 99 VAL A C 1
ATOM 785 O O . VAL A 1 99 ? 11.694 -4.814 -10.473 1.00 47.25 99 VAL A O 1
ATOM 788 N N . ALA A 1 100 ? 12.505 -6.085 -8.843 1.00 44.12 100 ALA A N 1
ATOM 789 C CA . ALA A 1 100 ? 13.454 -5.091 -8.344 1.00 44.12 100 ALA A CA 1
ATOM 790 C C . ALA A 1 100 ? 14.866 -5.689 -8.318 1.00 44.12 100 ALA A C 1
ATOM 792 O O . ALA A 1 100 ? 15.380 -5.986 -7.244 1.00 44.12 100 ALA A O 1
ATOM 793 N N . ALA A 1 101 ? 15.437 -5.939 -9.500 1.00 35.75 101 ALA A N 1
ATOM 794 C CA . ALA A 1 101 ? 16.880 -5.950 -9.772 1.00 35.75 101 ALA A CA 1
ATOM 795 C C . ALA A 1 101 ? 17.143 -6.484 -11.189 1.00 35.75 101 ALA A C 1
ATOM 797 O O . ALA A 1 101 ? 17.295 -7.691 -11.361 1.00 35.75 101 ALA A O 1
ATOM 798 N N . GLU A 1 102 ? 17.243 -5.581 -12.163 1.00 33.91 102 GLU A N 1
ATOM 799 C CA . GLU A 1 102 ? 18.308 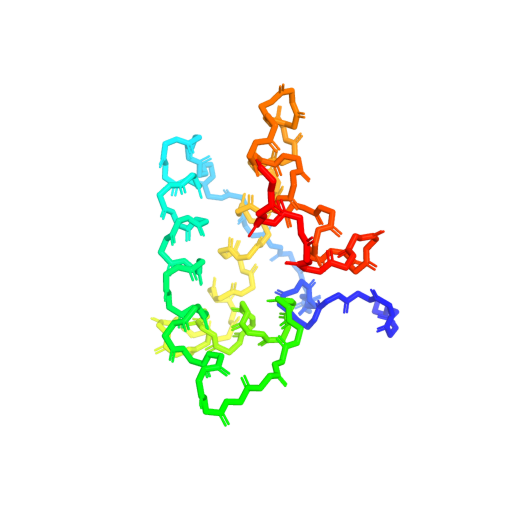-5.601 -13.178 1.00 33.91 102 GLU A CA 1
ATOM 800 C C . GLU A 1 102 ? 18.794 -4.165 -13.396 1.00 33.91 102 GLU A C 1
ATOM 802 O O . GLU A 1 102 ? 17.933 -3.254 -13.420 1.00 33.91 102 GLU A O 1
#

Secondary structure (DSSP, 8-state):
--TTS-GGG--SSPPP-----HHHHHHHHHHHHHHHHHHHTT----HHHHHHHHHHHHS-HHHHHHHHHHHHHHHHHTTTSHHHHHHHHHHTTSS-S--S--

Sequence (102 aa):
TGDDVPRCLRANGKVFNRRMEKVEAERMAGEVWDAKGASARTVAQPLADFLASYLQRRHSPKVATEVAYNLVLTLWQHAYDPDCALFIRVLQGEVHEHVAAE

pLDDT: mean 80.6, std 13.76, range [33.91, 92.81]

Radius of gyration: 13.14 Å; chains: 1; bounding box: 39×28×30 Å

Foldseek 3Di:
DDPLDQPLQDDPDDADQPVQALVNLVVVLVVLVVVVVVCCVPDDDQSSVSLQVVLVVVDPSNVSSNVVVNSLVNLVVVCVDVSSVVSNCSNSVVDDPPPPDD

Organism: NCBI:txid1034604